Protein AF-A0A523U507-F1 (afdb_monomer)

Mean predicted aligned error: 9.19 Å

Foldseek 3Di:
DADQLDPQWDWDADPVVRDIDIGGDDPVLCVVQVWAPSSQVVCCVVFPDPPPPDPPGDGDGTDHSCVPDDPDPDDPPPDDDD

Radius of gyration: 16.19 Å; Cα contacts (8 Å, |Δi|>4): 66; chains: 1; bounding box: 43×22×46 Å

Structure (mmCIF, N/CA/C/O backbone):
data_AF-A0A523U507-F1
#
_entry.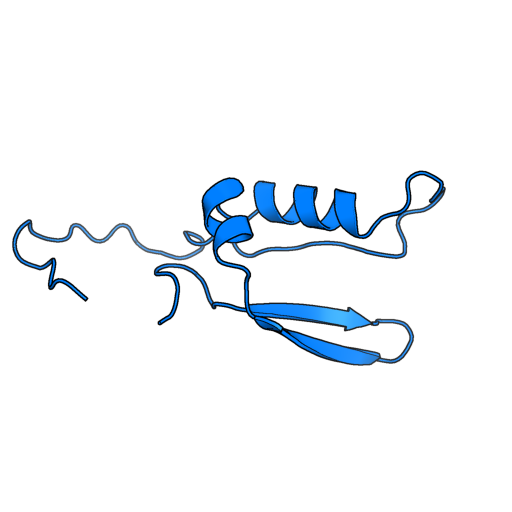id   AF-A0A523U507-F1
#
loop_
_atom_site.group_PDB
_atom_site.id
_atom_site.type_symbol
_atom_site.label_atom_id
_atom_site.label_alt_id
_atom_site.label_comp_id
_atom_site.label_asym_id
_atom_site.label_entity_id
_atom_site.label_seq_id
_atom_site.pdbx_PDB_ins_code
_atom_site.Cartn_x
_atom_site.Cartn_y
_atom_site.Cartn_z
_atom_site.occupancy
_atom_site.B_iso_or_equiv
_atom_site.auth_seq_id
_atom_site.auth_comp_id
_atom_site.auth_asym_id
_atom_site.auth_atom_id
_atom_site.pdbx_PDB_model_num
ATOM 1 N N . MET A 1 1 ? 16.042 -9.542 -5.694 1.00 53.28 1 MET A N 1
ATOM 2 C CA . MET A 1 1 ? 16.258 -8.498 -6.717 1.00 53.28 1 MET A CA 1
ATOM 3 C C . MET A 1 1 ? 15.108 -7.509 -6.587 1.00 53.28 1 MET A C 1
ATOM 5 O O . MET A 1 1 ? 13.975 -7.963 -6.489 1.00 53.28 1 MET A O 1
ATOM 9 N N . GLY A 1 2 ? 15.383 -6.216 -6.394 1.00 79.94 2 GLY A N 1
ATOM 10 C CA . GLY A 1 2 ? 14.339 -5.206 -6.155 1.00 79.94 2 GLY A CA 1
ATOM 11 C C . GLY A 1 2 ? 13.635 -4.791 -7.450 1.00 79.94 2 GLY A C 1
ATOM 12 O O . GLY A 1 2 ? 14.206 -4.940 -8.522 1.00 79.94 2 GLY A O 1
ATOM 13 N N . ILE A 1 3 ? 12.410 -4.266 -7.358 1.00 87.25 3 ILE A N 1
ATOM 14 C CA . ILE A 1 3 ? 11.668 -3.754 -8.521 1.00 87.25 3 ILE A CA 1
ATOM 15 C C . ILE A 1 3 ? 12.159 -2.324 -8.805 1.00 87.25 3 ILE A C 1
ATOM 17 O O . ILE A 1 3 ? 12.005 -1.466 -7.927 1.00 87.25 3 ILE A O 1
ATOM 21 N N . PRO A 1 4 ? 12.745 -2.028 -9.982 1.00 87.25 4 PRO A N 1
ATOM 22 C CA . PRO A 1 4 ? 13.235 -0.688 -10.292 1.00 87.25 4 PRO A CA 1
ATOM 23 C C . PRO A 1 4 ? 12.144 0.373 -10.123 1.00 87.25 4 PRO A C 1
ATOM 25 O O . PRO A 1 4 ? 11.014 0.197 -10.568 1.00 87.25 4 PRO A O 1
ATOM 28 N N . GLY A 1 5 ? 12.479 1.479 -9.455 1.00 84.38 5 GLY A N 1
ATOM 29 C CA . GLY A 1 5 ? 11.522 2.550 -9.148 1.00 84.38 5 GLY A CA 1
ATOM 30 C C . GLY A 1 5 ? 10.755 2.380 -7.833 1.00 84.38 5 GLY A C 1
ATOM 31 O O . GLY A 1 5 ? 10.193 3.356 -7.351 1.00 84.38 5 GLY A O 1
ATOM 32 N N . TYR A 1 6 ? 10.793 1.209 -7.192 1.00 89.06 6 TYR A N 1
ATOM 33 C CA . TYR A 1 6 ? 10.104 0.969 -5.922 1.00 89.06 6 TYR A CA 1
ATOM 34 C C . TYR A 1 6 ? 11.095 0.837 -4.765 1.00 89.06 6 TYR A C 1
ATOM 36 O O . TYR A 1 6 ? 12.129 0.183 -4.879 1.00 89.06 6 TYR A O 1
ATOM 44 N N . ALA A 1 7 ? 10.730 1.369 -3.595 1.00 90.12 7 ALA A N 1
ATOM 45 C CA . ALA A 1 7 ? 11.481 1.165 -2.348 1.00 90.12 7 ALA A CA 1
ATOM 46 C C . ALA A 1 7 ? 11.427 -0.296 -1.836 1.00 90.12 7 ALA A C 1
ATOM 48 O O . ALA A 1 7 ? 12.103 -0.662 -0.870 1.00 90.12 7 ALA A O 1
ATOM 49 N N . GLY A 1 8 ? 10.589 -1.130 -2.462 1.00 91.19 8 GLY A N 1
ATOM 50 C CA . GLY A 1 8 ? 10.510 -2.570 -2.232 1.00 91.19 8 GLY A CA 1
ATOM 51 C C . GLY A 1 8 ? 9.834 -2.981 -0.928 1.00 91.19 8 GLY A C 1
ATOM 52 O O . GLY A 1 8 ? 9.910 -4.150 -0.571 1.00 91.19 8 GLY A O 1
ATOM 53 N N . ASN A 1 9 ? 9.209 -2.057 -0.193 1.00 92.25 9 ASN A N 1
ATOM 54 C CA . ASN A 1 9 ? 8.554 -2.352 1.079 1.00 92.25 9 ASN A CA 1
ATOM 55 C C . ASN A 1 9 ? 7.366 -1.423 1.351 1.00 92.25 9 ASN A C 1
ATOM 57 O O . ASN A 1 9 ? 7.371 -0.273 0.908 1.00 92.25 9 ASN A O 1
ATOM 61 N N . ILE A 1 10 ? 6.417 -1.902 2.155 1.00 92.50 10 ILE A N 1
ATOM 62 C CA . ILE A 1 10 ? 5.269 -1.153 2.672 1.00 92.50 10 ILE A CA 1
ATOM 63 C C . ILE A 1 10 ? 5.400 -1.059 4.205 1.00 92.50 10 ILE A C 1
ATOM 65 O O . ILE A 1 10 ? 5.490 -2.092 4.878 1.00 92.50 10 ILE A O 1
ATOM 69 N N . PRO A 1 11 ? 5.455 0.153 4.788 1.00 92.44 11 PRO A N 1
ATOM 70 C CA . PRO A 1 11 ? 5.387 0.329 6.231 1.00 92.44 11 PRO A CA 1
ATOM 71 C C . PRO A 1 11 ? 3.937 0.234 6.718 1.00 92.44 11 PRO A C 1
ATOM 73 O O . PRO A 1 11 ? 3.040 0.867 6.166 1.00 92.44 11 PRO A O 1
ATOM 76 N N . TYR A 1 12 ? 3.726 -0.504 7.802 1.00 92.19 12 TYR A N 1
ATOM 77 C CA . TYR A 1 12 ? 2.451 -0.588 8.502 1.00 92.19 12 TYR A CA 1
ATOM 78 C C . TYR A 1 12 ? 2.599 0.006 9.895 1.00 92.19 12 TYR A C 1
ATOM 80 O O . TYR A 1 12 ? 3.469 -0.402 10.670 1.00 92.19 12 TYR A O 1
ATOM 88 N N . LEU A 1 13 ? 1.729 0.967 10.191 1.00 91.25 13 LEU A N 1
ATOM 89 C CA . LEU A 1 13 ? 1.731 1.750 11.419 1.00 91.25 13 LEU A CA 1
ATOM 90 C C . LEU A 1 13 ? 0.435 1.477 12.182 1.00 91.25 13 LEU A C 1
ATOM 92 O O . LEU A 1 13 ? -0.652 1.750 11.673 1.00 91.25 13 LEU A O 1
ATOM 96 N N . ASP A 1 14 ? 0.549 0.965 13.402 1.00 91.25 14 ASP A N 1
ATOM 97 C CA . ASP A 1 14 ? -0.559 0.932 14.350 1.00 91.25 14 ASP A CA 1
ATOM 98 C C . ASP A 1 14 ? -0.457 2.148 15.271 1.00 91.25 14 ASP A C 1
ATOM 100 O O . ASP A 1 14 ? 0.367 2.206 16.180 1.00 91.25 14 ASP A O 1
ATOM 104 N N . LEU A 1 15 ?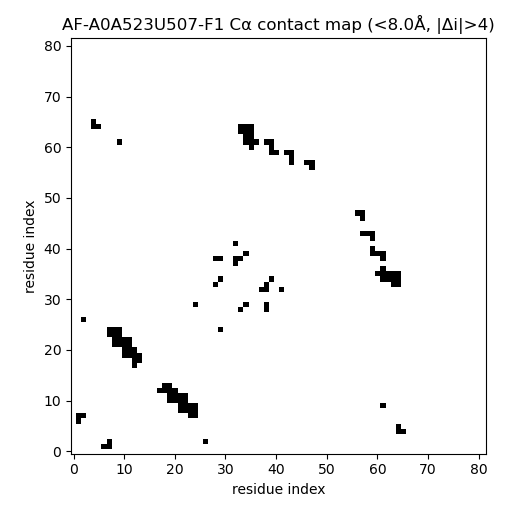 -1.325 3.130 15.040 1.00 89.44 15 LEU A N 1
ATOM 105 C CA . LEU A 1 15 ? -1.363 4.368 15.819 1.00 89.44 15 LEU A CA 1
ATOM 106 C C . LEU A 1 15 ? -1.981 4.189 17.216 1.00 89.44 15 LEU A C 1
ATOM 108 O O . LEU A 1 15 ? -1.931 5.116 18.020 1.00 89.44 15 LEU A O 1
ATOM 112 N N . THR A 1 16 ? -2.567 3.025 17.510 1.00 89.56 16 THR A N 1
ATOM 113 C CA . THR A 1 16 ? -3.128 2.700 18.828 1.00 89.56 16 THR A CA 1
ATOM 114 C C . THR A 1 16 ? -2.032 2.220 19.770 1.00 89.56 16 THR A C 1
ATOM 116 O O . THR A 1 16 ? -1.939 2.695 20.899 1.00 89.56 16 THR A O 1
ATOM 119 N N . SER A 1 17 ? -1.201 1.281 19.309 1.00 95.00 17 SER A N 1
ATOM 120 C CA . SER A 1 17 ? -0.101 0.713 20.102 1.00 95.00 17 SER A CA 1
ATOM 121 C C . SER A 1 17 ? 1.238 1.427 19.894 1.00 95.00 17 SER A C 1
ATOM 123 O O . SER A 1 17 ? 2.153 1.256 20.696 1.00 95.00 17 SER A O 1
ATOM 125 N N . GLY A 1 18 ? 1.375 2.208 18.818 1.00 93.38 18 GLY A N 1
ATOM 126 C CA . GLY A 1 18 ? 2.658 2.739 18.349 1.00 93.38 18 GLY A CA 1
ATOM 127 C C . GLY A 1 18 ? 3.507 1.707 17.593 1.00 93.38 18 GLY A C 1
ATOM 128 O O . GLY A 1 18 ? 4.672 1.971 17.301 1.00 93.38 18 GLY A O 1
ATOM 129 N N . GLY A 1 19 ? 2.954 0.529 17.285 1.00 95.69 19 GLY A N 1
ATOM 130 C CA . GLY A 1 19 ? 3.655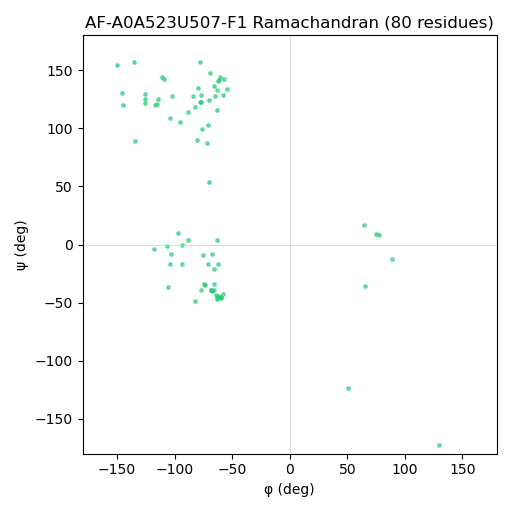 -0.537 16.580 1.00 95.69 19 GLY A CA 1
ATOM 131 C C . GLY A 1 19 ? 4.008 -0.159 15.141 1.00 95.69 19 GLY A C 1
ATOM 132 O O . GLY A 1 19 ? 3.185 0.377 14.398 1.00 95.69 19 GLY A O 1
ATOM 133 N N . ILE A 1 20 ? 5.231 -0.493 14.731 1.00 96.31 20 ILE A N 1
ATOM 134 C CA . ILE A 1 20 ? 5.724 -0.294 13.367 1.00 96.31 20 ILE A CA 1
ATOM 135 C C . ILE A 1 20 ? 6.245 -1.625 12.852 1.00 96.31 20 ILE A C 1
ATOM 137 O O . ILE A 1 20 ? 7.07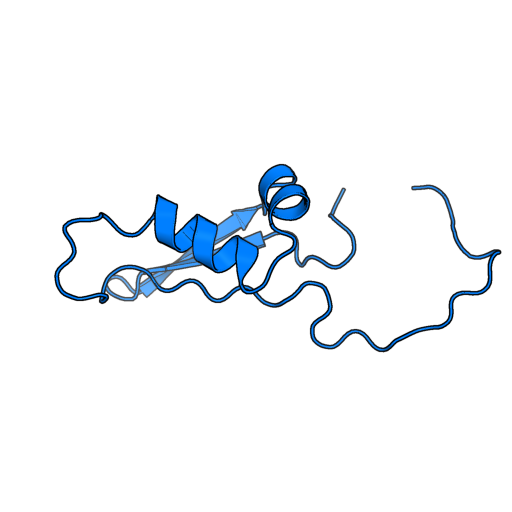8 -2.266 13.494 1.00 96.31 20 ILE A O 1
ATOM 141 N N . ARG A 1 21 ? 5.795 -2.021 11.665 1.00 95.00 21 ARG A N 1
ATOM 142 C CA . ARG A 1 21 ? 6.388 -3.138 10.928 1.00 95.00 21 ARG A CA 1
ATOM 143 C C . ARG A 1 21 ? 6.562 -2.774 9.465 1.00 95.00 21 ARG A C 1
ATOM 145 O O . ARG A 1 21 ? 5.896 -1.882 8.945 1.00 95.00 21 ARG A O 1
ATOM 152 N N . LYS A 1 22 ? 7.476 -3.467 8.806 1.00 95.38 22 LYS A N 1
ATOM 153 C CA . LYS A 1 22 ? 7.818 -3.255 7.405 1.00 95.38 22 LYS A CA 1
ATOM 154 C C . LYS A 1 22 ? 7.679 -4.585 6.691 1.00 95.38 22 LYS A C 1
ATOM 156 O O . LYS A 1 22 ? 8.326 -5.549 7.087 1.00 95.38 22 LYS A O 1
ATOM 161 N N . GLU A 1 23 ? 6.839 -4.627 5.669 1.00 94.00 23 GLU A N 1
ATOM 162 C CA . GLU A 1 23 ? 6.639 -5.832 4.865 1.00 94.00 23 GLU A CA 1
ATOM 163 C C . GLU A 1 23 ? 7.216 -5.613 3.461 1.00 94.00 23 GLU A C 1
ATOM 165 O O . GLU A 1 23 ? 7.137 -4.491 2.946 1.00 94.00 23 GLU A O 1
ATOM 170 N N . PRO A 1 24 ? 7.808 -6.641 2.829 1.00 94.69 24 PRO A N 1
ATOM 171 C CA . PRO A 1 24 ? 8.239 -6.558 1.440 1.00 94.69 24 PRO A CA 1
ATOM 172 C C . PRO A 1 24 ? 7.074 -6.203 0.509 1.00 94.69 24 PRO A C 1
ATOM 174 O O . PRO A 1 24 ? 5.953 -6.670 0.696 1.00 94.69 24 PRO A O 1
ATOM 177 N N . LEU A 1 25 ? 7.346 -5.389 -0.510 1.00 92.31 25 LEU A N 1
ATOM 178 C CA . LEU A 1 25 ? 6.375 -5.098 -1.560 1.00 92.31 25 LEU A CA 1
ATOM 179 C C . LEU A 1 25 ? 6.178 -6.346 -2.423 1.00 92.31 25 LEU A C 1
ATOM 181 O O . LEU A 1 25 ? 7.139 -6.857 -2.999 1.00 92.31 25 LEU A O 1
ATOM 185 N N . ASP A 1 26 ? 4.931 -6.786 -2.548 1.00 93.44 26 ASP A N 1
ATOM 186 C CA . ASP A 1 26 ? 4.553 -7.832 -3.491 1.00 93.44 26 ASP A CA 1
ATOM 187 C C . ASP A 1 26 ? 4.758 -7.349 -4.939 1.00 93.44 26 ASP A C 1
ATOM 189 O O . ASP A 1 26 ? 4.281 -6.285 -5.348 1.00 93.44 26 ASP A O 1
ATOM 193 N N . ALA A 1 27 ? 5.487 -8.143 -5.724 1.00 92.88 27 ALA A N 1
ATOM 194 C CA . ALA A 1 27 ? 5.768 -7.844 -7.117 1.00 92.88 27 ALA A CA 1
ATOM 195 C C . ALA A 1 27 ? 4.514 -7.869 -7.993 1.00 92.88 27 ALA A C 1
ATOM 197 O O . ALA A 1 27 ? 4.419 -7.066 -8.921 1.00 92.88 27 ALA A O 1
ATOM 198 N N . GLU A 1 28 ? 3.543 -8.732 -7.700 1.00 94.19 28 GLU A N 1
ATOM 199 C CA . GLU A 1 28 ? 2.299 -8.777 -8.469 1.00 94.19 28 GLU A CA 1
ATOM 200 C C . GLU A 1 28 ? 1.407 -7.578 -8.154 1.00 94.19 28 GLU A C 1
ATOM 202 O O . GLU A 1 28 ? 0.805 -7.002 -9.063 1.00 94.19 28 GLU A O 1
ATOM 207 N N . LEU A 1 29 ? 1.410 -7.112 -6.902 1.00 93.06 29 LEU A N 1
ATOM 208 C CA . LEU A 1 29 ? 0.760 -5.859 -6.521 1.00 93.06 29 LEU A CA 1
ATOM 209 C C . LEU A 1 29 ? 1.355 -4.669 -7.296 1.00 93.06 29 LEU A C 1
ATOM 211 O O . LEU A 1 29 ? 0.615 -3.866 -7.867 1.00 93.06 29 LEU A O 1
ATOM 215 N N . ALA A 1 30 ? 2.687 -4.586 -7.375 1.00 93.19 30 ALA A N 1
ATOM 216 C CA . ALA A 1 30 ? 3.385 -3.538 -8.119 1.00 93.19 30 ALA A CA 1
ATOM 217 C C . ALA A 1 30 ? 3.106 -3.596 -9.631 1.00 93.19 30 ALA A C 1
ATOM 219 O O . ALA A 1 30 ? 2.846 -2.566 -10.248 1.00 93.19 30 ALA A O 1
ATOM 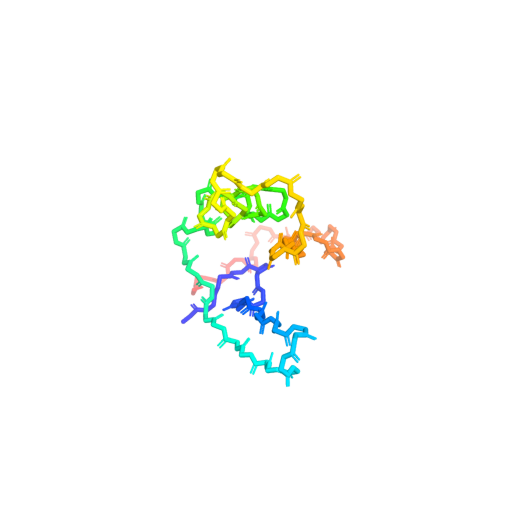220 N N . LYS A 1 31 ? 3.109 -4.789 -10.237 1.00 93.00 31 LYS A N 1
ATOM 221 C CA . LYS A 1 31 ? 2.823 -4.962 -11.673 1.00 93.00 31 LYS A CA 1
ATOM 222 C C . LYS A 1 31 ? 1.372 -4.655 -12.024 1.00 93.00 31 LYS A C 1
ATOM 224 O O . LYS A 1 31 ? 1.113 -4.056 -13.063 1.00 93.00 31 LYS A O 1
ATOM 229 N N . THR A 1 32 ? 0.438 -5.058 -11.166 1.00 95.94 32 THR A N 1
ATOM 230 C CA . THR A 1 32 ? -1.000 -4.921 -11.432 1.00 95.94 32 THR A CA 1
ATOM 231 C C . THR A 1 32 ? -1.477 -3.488 -11.219 1.00 95.94 32 THR A C 1
ATOM 233 O O . THR A 1 32 ? -2.292 -2.989 -11.991 1.00 95.94 32 THR A O 1
ATOM 236 N N . PHE A 1 33 ? -0.966 -2.812 -10.185 1.00 94.12 33 PHE A N 1
ATOM 237 C CA . PHE A 1 33 ? -1.510 -1.528 -9.739 1.00 94.12 33 PHE A CA 1
ATOM 238 C C . PHE A 1 33 ? -0.534 -0.350 -9.825 1.00 94.12 33 PHE A C 1
ATOM 240 O O . PHE A 1 33 ? -0.947 0.777 -9.555 1.00 94.12 33 PHE A O 1
ATOM 247 N N . ILE A 1 34 ? 0.728 -0.580 -10.215 1.00 91.56 34 ILE A N 1
ATOM 248 C CA . ILE A 1 34 ? 1.790 0.413 -10.490 1.00 91.56 34 ILE A CA 1
ATOM 249 C C . ILE A 1 34 ? 2.246 1.231 -9.265 1.00 91.56 34 ILE A C 1
ATOM 251 O O . ILE A 1 34 ? 3.414 1.562 -9.131 1.00 91.56 34 ILE A O 1
ATOM 255 N N . GLY A 1 35 ? 1.369 1.594 -8.339 1.00 89.62 35 GLY A N 1
ATOM 256 C CA . GLY A 1 35 ? 1.696 2.438 -7.192 1.00 89.62 35 GLY A CA 1
ATOM 257 C C . GLY A 1 35 ? 0.735 3.600 -7.038 1.00 89.62 35 GLY A C 1
ATOM 258 O O . GLY A 1 35 ? -0.289 3.672 -7.718 1.00 89.62 35 GLY A O 1
ATOM 259 N N . GLY A 1 36 ? 1.058 4.503 -6.109 1.00 88.06 36 GLY A N 1
ATOM 260 C CA . GLY A 1 36 ? 0.204 5.646 -5.793 1.00 88.06 36 GLY A CA 1
ATOM 261 C C . GLY A 1 36 ? -1.241 5.213 -5.536 1.00 88.06 36 GLY A C 1
ATOM 262 O O . GLY A 1 36 ? -1.495 4.346 -4.701 1.00 88.06 36 GLY A O 1
ATOM 263 N N . HIS A 1 37 ? -2.177 5.782 -6.298 1.00 90.12 37 HIS A N 1
ATOM 264 C CA . HIS A 1 37 ? -3.608 5.503 -6.175 1.00 90.12 37 HIS A CA 1
ATOM 265 C C . HIS A 1 37 ? -3.967 4.024 -6.363 1.00 90.12 37 HIS A C 1
ATOM 267 O O . HIS A 1 37 ? -4.725 3.499 -5.560 1.00 90.12 37 HIS A O 1
ATOM 273 N N . GLY A 1 38 ? -3.388 3.325 -7.347 1.00 92.12 38 GLY A N 1
ATOM 274 C CA . GLY A 1 38 ? -3.763 1.935 -7.625 1.00 92.12 38 GLY A CA 1
ATOM 275 C C . GLY A 1 38 ? -3.460 0.999 -6.453 1.00 92.12 38 GLY A C 1
ATOM 276 O O . GLY A 1 38 ? -4.309 0.212 -6.039 1.00 92.12 38 GLY A O 1
ATOM 277 N N . ILE A 1 39 ? -2.256 1.108 -5.880 1.00 93.25 39 ILE A N 1
ATOM 278 C CA . ILE A 1 39 ? -1.889 0.323 -4.693 1.00 93.25 39 ILE A CA 1
ATOM 279 C C . ILE A 1 39 ? -2.698 0.780 -3.473 1.00 93.25 39 ILE A C 1
ATOM 281 O O . ILE A 1 39 ? -3.135 -0.066 -2.695 1.00 93.25 39 ILE A O 1
ATOM 285 N N . ASN A 1 40 ? -2.938 2.087 -3.312 1.00 91.06 40 ASN A N 1
ATOM 286 C CA . ASN A 1 40 ? -3.743 2.599 -2.199 1.00 91.06 40 ASN A CA 1
ATOM 287 C C . ASN A 1 40 ? -5.165 2.043 -2.211 1.00 91.06 40 ASN A C 1
ATOM 289 O O . ASN A 1 40 ? -5.642 1.602 -1.170 1.00 91.06 40 ASN A O 1
ATOM 293 N N . ASP A 1 41 ? -5.815 2.023 -3.371 1.00 91.94 41 ASP A N 1
ATOM 294 C CA . ASP A 1 41 ? -7.183 1.532 -3.513 1.00 91.94 41 ASP A CA 1
ATOM 295 C C . ASP A 1 41 ? -7.258 0.030 -3.268 1.00 91.94 41 ASP A C 1
ATOM 297 O O . ASP A 1 41 ? -8.168 -0.439 -2.584 1.00 91.94 41 ASP A O 1
ATOM 301 N N . ARG A 1 42 ? -6.268 -0.728 -3.756 1.00 93.69 42 ARG A N 1
ATOM 302 C CA . ARG A 1 42 ? -6.193 -2.165 -3.492 1.00 93.69 42 ARG A CA 1
ATOM 303 C C . ARG A 1 42 ? -6.015 -2.461 -2.002 1.00 93.69 42 ARG A C 1
ATOM 305 O O . ARG A 1 42 ? -6.728 -3.300 -1.459 1.00 93.69 42 ARG A O 1
ATOM 312 N N . LEU A 1 43 ? -5.105 -1.754 -1.331 1.00 91.44 43 LEU A N 1
ATOM 313 C CA . LEU A 1 43 ? -4.892 -1.903 0.111 1.00 91.44 43 LEU A CA 1
ATOM 314 C C . LEU A 1 43 ? -6.112 -1.446 0.914 1.00 91.44 43 LEU A C 1
ATOM 316 O O . LEU A 1 43 ? -6.468 -2.086 1.897 1.00 91.44 43 LEU A O 1
ATOM 320 N N . ALA A 1 44 ? -6.770 -0.361 0.506 1.00 88.94 44 ALA A N 1
ATOM 321 C CA . ALA A 1 44 ? -7.999 0.102 1.139 1.00 88.94 44 ALA A CA 1
ATOM 322 C C . ALA A 1 44 ? -9.112 -0.946 1.011 1.00 88.94 44 ALA A C 1
ATOM 324 O O . ALA A 1 44 ? -9.772 -1.244 2.002 1.00 88.94 44 ALA A O 1
ATOM 325 N N . TYR A 1 45 ? -9.273 -1.539 -0.174 1.00 90.31 45 TYR A N 1
ATOM 326 C CA . TYR A 1 45 ? -10.234 -2.613 -0.414 1.00 90.31 45 TYR A CA 1
ATOM 327 C C . TYR A 1 45 ? -9.965 -3.839 0.469 1.00 90.31 45 TYR A C 1
ATOM 329 O O . TYR A 1 45 ? -10.889 -4.371 1.079 1.00 90.31 45 TYR A O 1
ATOM 337 N N . ASP A 1 46 ? -8.703 -4.258 0.582 1.00 90.75 46 ASP A N 1
ATOM 338 C CA . ASP A 1 46 ? -8.334 -5.445 1.359 1.00 90.75 46 ASP A CA 1
ATOM 339 C C . ASP A 1 46 ? -8.392 -5.204 2.885 1.00 90.75 46 ASP A C 1
ATOM 341 O O . ASP A 1 46 ? -8.713 -6.117 3.648 1.00 90.75 46 ASP A O 1
ATOM 345 N N . LEU A 1 47 ? -8.071 -3.990 3.354 1.00 89.00 47 LEU A N 1
ATOM 346 C CA . LEU A 1 47 ? -7.868 -3.692 4.782 1.00 89.00 47 LEU A CA 1
ATOM 347 C C . LEU A 1 47 ? -9.029 -2.950 5.457 1.00 89.00 47 LEU A C 1
ATOM 349 O O . LEU A 1 47 ? -9.071 -2.908 6.690 1.00 89.00 47 LEU A O 1
ATOM 353 N N . ILE A 1 48 ? -9.948 -2.336 4.704 1.00 88.31 48 ILE A N 1
ATOM 354 C CA . ILE A 1 48 ? -11.100 -1.607 5.255 1.00 88.31 48 ILE A CA 1
ATOM 355 C C . ILE A 1 48 ? -12.359 -2.467 5.092 1.00 88.31 48 ILE A C 1
ATOM 357 O O . ILE A 1 48 ? -12.871 -2.599 3.982 1.00 88.31 48 ILE A O 1
ATOM 361 N N . PRO A 1 49 ? -12.913 -3.019 6.188 1.00 85.50 49 PRO A N 1
ATOM 362 C CA . PRO A 1 49 ? -14.158 -3.770 6.120 1.00 85.50 49 PRO A CA 1
ATOM 363 C C . PRO A 1 49 ? -15.325 -2.911 5.598 1.00 85.50 49 PRO A C 1
ATOM 365 O O . PRO A 1 49 ? -15.422 -1.726 5.941 1.00 85.50 49 PRO A O 1
ATOM 368 N N . PRO A 1 50 ? -16.249 -3.494 4.814 1.00 85.06 50 PRO A N 1
ATOM 369 C CA . PRO A 1 50 ? -17.332 -2.755 4.159 1.00 85.06 50 PRO A CA 1
ATOM 370 C C . PRO A 1 50 ? -18.348 -2.144 5.137 1.00 85.06 50 PRO A C 1
ATOM 372 O O . PRO A 1 50 ? -19.058 -1.203 4.792 1.00 85.06 50 PRO A O 1
ATOM 375 N N . ASP A 1 51 ? -18.430 -2.658 6.364 1.00 84.75 51 ASP A N 1
ATOM 376 C CA . ASP A 1 51 ? -19.346 -2.206 7.414 1.00 84.75 51 ASP A CA 1
ATOM 377 C C . ASP A 1 51 ? -18.771 -1.070 8.287 1.00 84.75 51 ASP A C 1
ATOM 379 O O . ASP A 1 51 ? -19.419 -0.599 9.234 1.00 84.75 51 ASP A O 1
ATOM 383 N N . VAL A 1 52 ? -17.570 -0.571 7.970 1.00 79.56 52 VAL A N 1
ATOM 384 C CA . VAL A 1 52 ? -16.929 0.521 8.711 1.00 79.56 52 VAL A CA 1
ATOM 385 C C . VAL A 1 52 ? -17.647 1.851 8.466 1.00 79.56 52 VAL A C 1
ATOM 387 O O . VAL A 1 52 ? -17.440 2.545 7.476 1.00 79.56 52 VAL A O 1
ATOM 390 N N . LYS A 1 53 ? -18.449 2.275 9.450 1.00 69.75 53 LYS A N 1
ATOM 391 C CA . LYS A 1 53 ? -19.204 3.545 9.411 1.00 69.75 53 LYS A CA 1
ATOM 392 C C . LYS A 1 53 ? -18.345 4.814 9.551 1.00 69.75 53 LYS A C 1
ATOM 394 O O . LYS A 1 53 ? -18.838 5.909 9.294 1.00 69.75 53 LYS A O 1
ATOM 399 N N . LYS A 1 54 ? -17.092 4.706 10.019 1.00 63.09 54 LYS A N 1
ATOM 400 C CA . LYS A 1 54 ? -16.139 5.826 10.184 1.00 63.09 54 LYS A CA 1
ATOM 401 C C . LYS A 1 54 ? -14.714 5.352 9.884 1.00 63.09 54 LYS A C 1
ATOM 403 O O . LYS A 1 54 ? -14.207 4.478 10.583 1.00 63.09 54 LYS A O 1
ATOM 408 N N . ALA A 1 55 ? -14.065 5.961 8.891 1.00 57.94 55 ALA A N 1
ATOM 409 C CA . ALA A 1 55 ? -12.752 5.596 8.338 1.00 57.94 55 ALA A CA 1
ATOM 410 C C . ALA A 1 55 ? -11.551 5.877 9.274 1.00 57.94 55 ALA A C 1
ATOM 412 O O . ALA A 1 55 ? -10.609 6.569 8.910 1.00 57.94 55 ALA A O 1
ATOM 413 N N . ARG A 1 56 ? -11.574 5.371 10.513 1.00 56.94 56 ARG A N 1
ATOM 414 C CA . ARG A 1 56 ? -10.477 5.547 11.484 1.00 56.94 56 ARG A CA 1
ATOM 415 C C . ARG A 1 56 ? -9.443 4.413 11.493 1.00 56.94 56 ARG A C 1
ATOM 417 O O . ARG A 1 56 ? -8.535 4.474 12.309 1.00 56.94 56 ARG A O 1
ATOM 424 N N . LYS A 1 57 ? -9.588 3.367 10.666 1.00 63.91 57 LYS A N 1
ATOM 425 C CA . LYS A 1 57 ? -8.834 2.108 10.854 1.00 63.91 57 LYS A CA 1
ATOM 426 C C . LYS A 1 57 ? -7.685 1.853 9.874 1.00 63.91 57 LYS A C 1
ATOM 428 O O . LYS A 1 57 ? -6.671 1.329 10.314 1.00 63.91 57 LYS A O 1
ATOM 433 N N . ALA A 1 58 ? -7.801 2.230 8.601 1.00 65.62 58 ALA A N 1
ATOM 434 C CA . ALA A 1 58 ? -6.701 2.083 7.647 1.00 65.62 58 ALA A CA 1
ATOM 435 C C . ALA A 1 58 ? -6.702 3.236 6.639 1.00 65.62 58 ALA A C 1
ATOM 437 O O . ALA A 1 58 ? -7.735 3.565 6.060 1.00 65.62 58 ALA A O 1
ATOM 438 N N . ILE A 1 59 ? -5.537 3.855 6.466 1.00 73.31 59 ILE A N 1
ATOM 439 C CA . ILE A 1 59 ? -5.257 4.863 5.444 1.00 73.31 59 ILE A CA 1
ATOM 440 C C . ILE A 1 59 ? -4.024 4.358 4.702 1.00 73.31 59 ILE A C 1
ATOM 442 O O . ILE A 1 59 ? -3.008 4.069 5.333 1.00 73.31 59 ILE A O 1
ATOM 446 N N . ALA A 1 60 ? -4.116 4.240 3.379 1.00 75.81 60 ALA A N 1
ATOM 447 C CA . ALA A 1 60 ? -2.993 3.869 2.531 1.00 75.81 60 ALA A CA 1
ATOM 448 C C . ALA A 1 60 ? -2.432 5.120 1.842 1.00 75.81 60 ALA A C 1
ATOM 450 O O . ALA A 1 60 ? -3.174 5.889 1.232 1.00 75.81 60 ALA A O 1
ATOM 451 N N . CYS A 1 61 ? -1.120 5.328 1.962 1.00 75.56 61 CYS A N 1
ATOM 452 C CA . CYS A 1 61 ? -0.388 6.381 1.265 1.00 75.56 61 CYS A CA 1
ATOM 453 C C . CYS A 1 61 ? 0.896 5.791 0.675 1.00 75.56 61 CYS A C 1
ATOM 455 O O . CYS A 1 61 ? 1.942 5.744 1.320 1.00 75.56 61 CYS A O 1
ATOM 457 N N . ALA A 1 62 ? 0.797 5.287 -0.549 1.00 75.88 62 ALA A N 1
ATOM 458 C CA . ALA A 1 62 ? 1.921 4.819 -1.334 1.00 75.88 62 ALA A CA 1
ATOM 459 C C . ALA A 1 62 ? 2.576 5.998 -2.061 1.00 75.88 62 ALA A C 1
ATOM 461 O O . ALA A 1 62 ? 1.916 6.738 -2.794 1.00 75.88 62 ALA A O 1
ATOM 462 N N . GLY A 1 63 ? 3.894 6.133 -1.909 1.00 76.38 63 GLY A N 1
ATOM 463 C CA . GLY A 1 63 ? 4.685 6.971 -2.803 1.00 76.38 63 GLY A CA 1
ATOM 464 C C . GLY A 1 63 ? 4.616 6.415 -4.226 1.00 76.38 63 GLY A C 1
ATOM 465 O O . GLY A 1 63 ? 4.762 5.207 -4.431 1.00 76.38 63 GLY A O 1
ATOM 466 N N . CYS A 1 64 ? 4.363 7.275 -5.213 1.00 73.56 64 CYS A N 1
ATOM 467 C CA . CYS A 1 64 ? 4.400 6.861 -6.613 1.00 73.56 64 CYS A CA 1
ATOM 468 C C . CYS A 1 64 ? 5.824 6.400 -6.969 1.00 73.56 64 CYS A C 1
ATOM 470 O O . CYS A 1 64 ? 6.778 7.069 -6.575 1.00 73.56 64 CYS A O 1
ATOM 472 N N . PRO A 1 65 ? 6.003 5.336 -7.773 1.00 69.56 65 PRO A N 1
ATOM 473 C CA . PRO A 1 65 ? 7.341 4.867 -8.165 1.00 69.56 65 PRO A CA 1
ATOM 474 C C . PRO A 1 65 ? 8.133 5.907 -8.983 1.00 69.56 65 PRO A C 1
ATOM 476 O O . PRO A 1 65 ? 9.350 5.811 -9.143 1.00 69.56 65 PRO A O 1
ATOM 479 N N . LEU A 1 66 ? 7.424 6.905 -9.515 1.00 71.81 66 LEU A N 1
ATOM 480 C CA . LEU A 1 66 ? 7.951 8.030 -10.282 1.00 71.81 66 LEU A CA 1
ATOM 4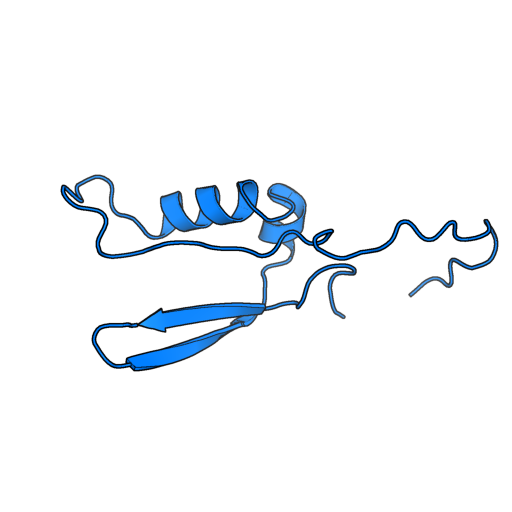81 C C . LEU A 1 66 ? 7.946 9.349 -9.499 1.00 71.81 66 LEU A C 1
ATOM 483 O O . LEU A 1 66 ? 8.377 10.359 -10.053 1.00 71.81 66 LEU A O 1
ATOM 487 N N . ALA A 1 67 ? 7.459 9.366 -8.251 1.00 63.72 67 ALA A N 1
ATOM 488 C CA . ALA A 1 67 ? 7.583 10.556 -7.417 1.00 63.72 67 ALA A CA 1
ATOM 489 C C . ALA A 1 67 ? 9.075 10.891 -7.294 1.00 63.72 67 ALA A C 1
ATOM 491 O O . ALA A 1 67 ? 9.896 10.013 -7.024 1.00 63.72 67 ALA A O 1
ATOM 492 N N . ASP A 1 68 ? 9.415 12.143 -7.584 1.00 55.91 68 ASP A N 1
ATOM 493 C CA . ASP A 1 68 ? 10.767 12.690 -7.452 1.00 55.91 68 ASP A CA 1
ATOM 494 C C . ASP A 1 68 ? 11.835 12.061 -8.370 1.00 55.91 68 ASP A C 1
ATOM 496 O O . ASP A 1 68 ? 13.034 12.252 -8.159 1.00 55.91 68 ASP A O 1
ATOM 500 N N . LYS A 1 69 ? 11.438 11.335 -9.428 1.00 62.16 69 LYS A N 1
ATOM 501 C CA . LYS A 1 69 ? 12.374 10.909 -10.480 1.00 62.16 69 LYS A CA 1
ATOM 502 C C . LYS A 1 69 ? 12.462 11.980 -11.561 1.00 62.16 69 LYS A C 1
ATOM 504 O O . LYS A 1 69 ? 11.507 12.209 -12.302 1.00 62.16 69 LYS A O 1
ATOM 509 N N . GLU A 1 70 ? 13.629 12.606 -11.696 1.00 59.16 70 GLU A N 1
ATOM 510 C CA . GLU A 1 70 ? 13.917 13.432 -12.867 1.00 59.16 70 GLU A CA 1
ATOM 511 C C . GLU A 1 70 ? 13.872 12.583 -14.142 1.00 59.16 70 GLU A C 1
ATOM 513 O O . GLU A 1 70 ? 14.308 11.428 -14.176 1.00 59.16 70 GLU A O 1
ATOM 518 N N . ARG A 1 71 ? 13.341 13.1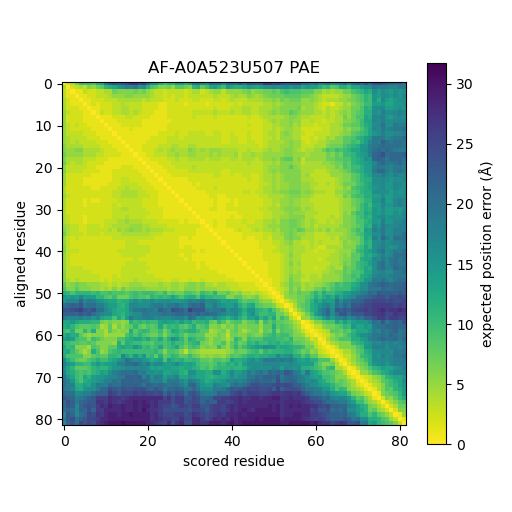66 -15.220 1.00 57.81 71 ARG A N 1
ATOM 519 C CA . ARG A 1 71 ? 13.324 12.528 -16.536 1.00 57.81 71 ARG A CA 1
ATOM 520 C C . ARG A 1 71 ? 14.742 12.512 -17.103 1.00 57.81 71 ARG A C 1
ATOM 522 O O . ARG A 1 71 ? 15.129 13.411 -17.845 1.00 57.81 71 ARG A O 1
ATOM 529 N N . VAL A 1 72 ? 15.507 11.478 -16.782 1.00 62.25 72 VAL A N 1
ATOM 530 C CA . VAL A 1 72 ? 16.828 11.258 -17.375 1.00 62.25 72 VAL A CA 1
ATOM 531 C C . VAL A 1 72 ? 16.645 10.669 -18.775 1.00 62.25 72 VAL A C 1
ATOM 533 O O . VAL A 1 72 ? 16.003 9.633 -18.949 1.00 62.25 72 VAL A O 1
ATOM 536 N N . LYS A 1 73 ? 17.183 11.339 -19.802 1.00 57.88 73 LYS A N 1
ATOM 537 C CA . LYS A 1 73 ? 17.298 10.760 -21.147 1.00 57.88 73 LYS A CA 1
ATOM 538 C C . LYS A 1 73 ? 18.452 9.765 -21.126 1.00 57.88 73 LYS A C 1
ATOM 540 O O . LYS A 1 73 ? 19.606 10.170 -21.195 1.00 57.88 73 LYS A O 1
ATOM 545 N N . VAL A 1 74 ? 18.132 8.485 -21.001 1.00 59.38 74 VAL A N 1
ATOM 546 C CA . VAL A 1 74 ? 19.123 7.412 -21.100 1.00 59.38 74 VAL A CA 1
ATOM 547 C C . VAL A 1 74 ? 19.454 7.209 -22.581 1.00 59.38 74 VAL A C 1
ATOM 549 O O . VAL A 1 74 ? 18.541 7.116 -23.407 1.00 59.38 74 VAL A O 1
ATOM 552 N N . ALA A 1 75 ? 20.739 7.209 -22.940 1.00 56.06 75 ALA A N 1
ATOM 553 C CA . ALA A 1 75 ? 21.152 6.878 -24.298 1.00 56.06 75 ALA A CA 1
ATOM 554 C C . ALA A 1 75 ? 20.897 5.383 -24.541 1.00 56.06 75 ALA A C 1
ATOM 556 O O . ALA A 1 75 ? 21.000 4.568 -23.629 1.00 56.06 75 ALA A O 1
ATOM 557 N N . VAL A 1 76 ? 20.573 5.001 -25.778 1.00 55.03 76 VAL A N 1
ATOM 558 C CA . VAL A 1 76 ? 20.140 3.636 -26.159 1.00 55.03 76 VAL A CA 1
ATOM 559 C C . VAL A 1 76 ? 21.2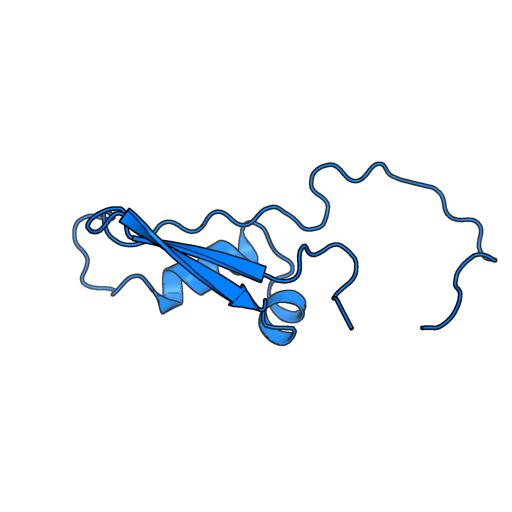24 2.548 -25.927 1.00 55.03 76 VAL A C 1
ATOM 561 O O . VAL A 1 76 ? 21.002 1.384 -26.228 1.00 55.03 76 VAL A O 1
ATOM 564 N N . GLY A 1 77 ? 22.381 2.885 -25.346 1.00 54.53 77 GLY A N 1
ATOM 565 C CA . GLY A 1 77 ? 23.459 1.951 -25.002 1.00 54.53 77 GLY A CA 1
ATOM 566 C C . GLY A 1 77 ? 23.582 1.571 -23.520 1.00 54.53 77 GLY A C 1
ATOM 567 O O . GLY A 1 77 ? 24.363 0.675 -23.219 1.00 54.53 77 GLY A O 1
ATOM 568 N N . ASP A 1 78 ? 22.836 2.201 -22.602 1.00 50.03 78 ASP A N 1
ATOM 569 C CA . ASP A 1 78 ? 23.070 2.035 -21.151 1.00 50.03 78 ASP A CA 1
ATOM 570 C C . ASP A 1 78 ? 22.156 0.991 -20.477 1.00 50.03 78 ASP A C 1
ATOM 572 O O . ASP A 1 78 ? 22.123 0.877 -19.250 1.00 50.03 78 ASP A O 1
ATOM 576 N N . LEU A 1 79 ? 21.401 0.207 -21.253 1.00 52.25 79 LEU A N 1
ATOM 577 C CA . LEU A 1 79 ? 20.648 -0.928 -20.719 1.00 52.25 79 LEU A CA 1
ATOM 578 C C . LEU A 1 79 ? 21.599 -2.118 -20.542 1.00 52.25 79 LEU A C 1
ATOM 580 O O . LEU A 1 79 ? 21.789 -2.919 -21.453 1.00 52.25 79 LEU A O 1
ATOM 584 N N . HIS A 1 80 ? 22.215 -2.221 -19.365 1.00 53.16 80 HIS A N 1
ATOM 585 C CA . HIS A 1 80 ? 22.834 -3.470 -18.937 1.00 53.16 80 HIS A CA 1
ATOM 586 C C . HIS A 1 80 ? 21.728 -4.424 -18.473 1.00 53.16 80 HIS A C 1
ATOM 588 O O . HIS A 1 80 ? 20.947 -4.072 -17.588 1.00 53.16 80 HIS A O 1
ATOM 594 N N . GLU A 1 81 ? 21.645 -5.606 -19.086 1.00 43.84 81 GLU A N 1
ATOM 595 C CA . GLU A 1 81 ? 20.754 -6.674 -18.635 1.00 43.84 81 GLU A CA 1
ATOM 596 C C . GLU A 1 81 ? 21.158 -7.129 -17.227 1.00 43.84 81 GLU A C 1
ATOM 598 O O . GLU A 1 81 ? 22.264 -7.638 -17.036 1.00 43.84 81 GLU A O 1
ATOM 603 N N . ALA A 1 82 ? 20.270 -6.927 -16.249 1.00 38.31 82 ALA A N 1
ATOM 604 C CA . ALA A 1 82 ? 20.249 -7.617 -14.957 1.00 38.31 82 ALA A CA 1
ATOM 605 C C . ALA A 1 82 ? 18.893 -7.428 -14.261 1.00 38.31 82 ALA A C 1
ATOM 607 O O . ALA A 1 82 ? 18.468 -6.261 -14.091 1.00 38.31 82 ALA A O 1
#

pLDDT: mean 79.76, st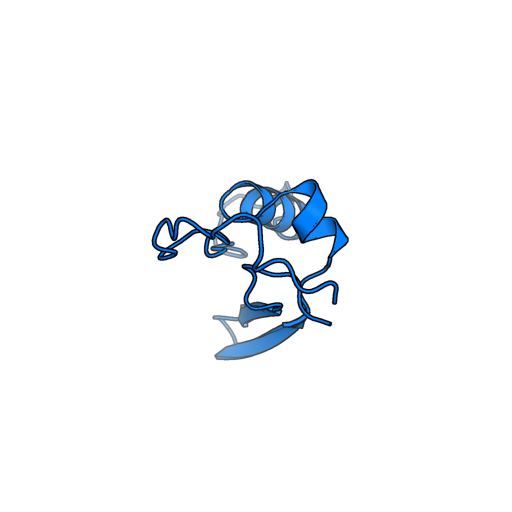d 15.72, range [38.31, 96.31]

Solvent-accessible surface area (backbone atoms only — not comparable to full-atom values): 5466 Å² total; per-residue (Å²): 135,79,54,89,61,51,90,47,55,46,78,46,76,41,86,87,83,67,47,76,50,75,42,74,51,56,65,64,56,43,70,74,32,62,33,24,66,45,40,20,52,52,50,41,63,76,66,46,65,93,82,60,90,65,90,83,83,68,83,65,84,48,73,40,47,62,65,93,58,77,89,73,86,76,61,99,79,74,80,73,92,128

Nearest PDB structures (foldseek):
  4z3w-assembly1_C  TM=9.523E-01  e=2.839E-02  Geobacter metallireducens GS-15
  6x6u-assembly1_C  TM=9.390E-01  e=1.000E-01  Pyrococcus furiosus COM1
  1b4n-assembly1_D  TM=9.095E-01  e=1.000E-01  Pyrococcus furiosus
  1aor-assembly1_B  TM=9.119E-01  e=1.489E-01  Pyrococcus furiosus

Secondary structure (DSSP, 8-state):
-PPTTS-SEEEEE-TTT--EEEEEPPHHHHHHH-STHHHHHHHHHHHS-TT-SS--S----PPPTTTT-------TT-----

Sequence (82 aa):
MGIPGYAGNIPYLDLTSGGIRKEPLDAELAKTFIGGHGINDRLAYDLIPPDVKKARKAIACAGCPLADKERVKVAVGDLHEA